Protein AF-A0A2E8ISE7-F1 (afdb_monomer)

Secondary structure (DSSP, 8-state):
------EEEHHHHHHHTGGGTTSGGG-GGGS-EETTEEE--SHHHHHHHHHHHHHHHH----HHHHHHHHHHHHHHHHTT--HHHHHHH-SS-B---TTS-EEE--HHHHHTT--SSS-SEEE-TTS-EEETT---HHHHHGGG------

Structure (mmCIF, N/CA/C/O backbone):
data_AF-A0A2E8ISE7-F1
#
_entry.id   AF-A0A2E8ISE7-F1
#
loop_
_atom_site.group_PDB
_atom_site.id
_atom_site.type_symbol
_atom_site.label_atom_id
_atom_site.label_alt_id
_atom_site.label_comp_id
_atom_site.label_asym_id
_atom_site.label_entity_id
_atom_site.label_seq_id
_atom_site.pdbx_PDB_ins_code
_atom_site.Cartn_x
_atom_site.Cartn_y
_atom_site.Cartn_z
_atom_site.occupancy
_atom_site.B_iso_or_equiv
_atom_site.auth_seq_id
_atom_site.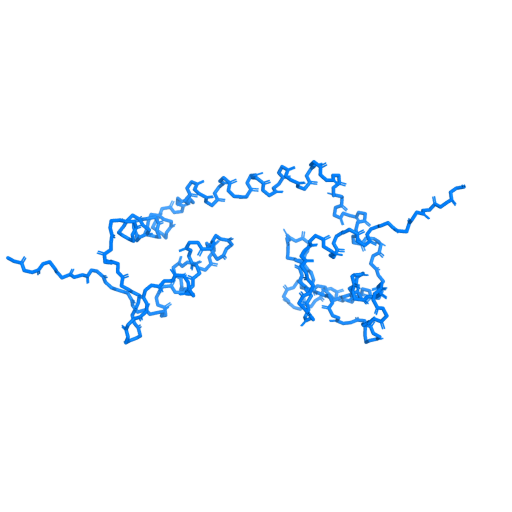auth_comp_id
_atom_site.auth_asym_id
_atom_site.auth_atom_id
_atom_site.pdbx_PDB_model_num
ATOM 1 N N . MET A 1 1 ? -19.345 0.428 36.585 1.00 44.06 1 MET A N 1
ATOM 2 C CA . MET A 1 1 ? -19.731 0.095 35.193 1.00 44.06 1 MET A CA 1
ATOM 3 C C . MET A 1 1 ? -18.501 -0.447 34.470 1.00 44.06 1 MET A C 1
ATOM 5 O O . MET A 1 1 ? -17.516 0.271 34.376 1.00 44.06 1 MET A O 1
ATOM 9 N N . ARG A 1 2 ? -18.492 -1.709 34.017 1.00 52.34 2 ARG A N 1
ATOM 10 C CA . ARG A 1 2 ? -17.401 -2.220 33.163 1.00 52.34 2 ARG A CA 1
ATOM 11 C C . ARG A 1 2 ? -17.620 -1.630 31.769 1.00 52.34 2 ARG A C 1
ATOM 13 O O . ARG A 1 2 ? -18.597 -1.993 31.119 1.00 52.34 2 ARG A O 1
ATOM 20 N N . MET A 1 3 ? -16.774 -0.695 31.337 1.00 62.03 3 MET A N 1
ATOM 21 C CA . MET A 1 3 ? -16.825 -0.175 29.967 1.00 62.03 3 MET A CA 1
ATOM 22 C C . MET A 1 3 ? -16.761 -1.345 28.982 1.00 62.03 3 MET A C 1
ATOM 24 O O . MET A 1 3 ? -15.838 -2.163 29.029 1.00 62.03 3 MET A O 1
ATOM 28 N N . LYS A 1 4 ? -17.760 -1.448 28.102 1.00 79.31 4 LYS A N 1
ATOM 29 C CA . LYS A 1 4 ? -17.757 -2.441 27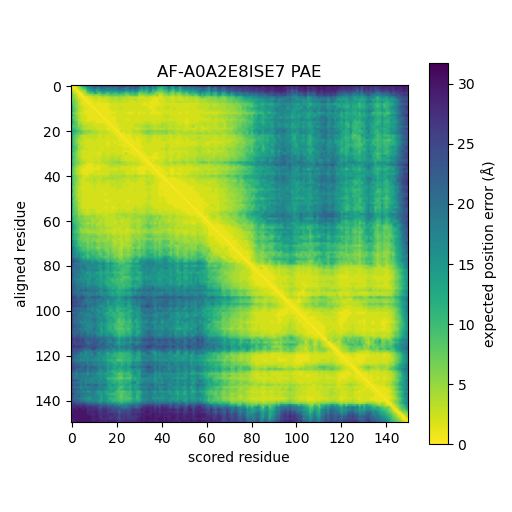.030 1.00 79.31 4 LYS A CA 1
ATOM 30 C C . LYS A 1 4 ? -16.690 -2.012 26.029 1.00 79.31 4 LYS A C 1
ATOM 32 O O . LYS A 1 4 ? -16.846 -0.996 25.365 1.00 79.31 4 LYS A O 1
ATOM 37 N N . VAL A 1 5 ? -15.598 -2.770 25.966 1.00 82.50 5 VAL A N 1
ATOM 38 C CA . VAL A 1 5 ? -14.502 -2.534 25.017 1.00 82.50 5 VAL A CA 1
ATOM 39 C C . VAL A 1 5 ? -15.076 -2.478 23.596 1.00 82.50 5 VAL A C 1
ATOM 41 O O . VAL A 1 5 ? -15.690 -3.469 23.173 1.00 82.50 5 VAL A O 1
ATOM 44 N N . PRO A 1 6 ? -14.883 -1.372 22.853 1.00 92.94 6 PRO A N 1
ATOM 45 C CA . PRO A 1 6 ? -15.287 -1.299 21.458 1.00 92.94 6 PRO A CA 1
ATOM 46 C C . PRO A 1 6 ? -14.591 -2.389 20.646 1.00 92.94 6 PRO A C 1
ATOM 48 O O . PRO A 1 6 ? -13.397 -2.661 20.814 1.00 92.94 6 PRO A O 1
ATOM 51 N N . LYS A 1 7 ? -15.352 -3.044 19.775 1.00 94.00 7 LYS A N 1
ATOM 52 C CA . LYS A 1 7 ? -14.848 -4.099 18.903 1.00 94.00 7 LYS A CA 1
ATOM 53 C C . LYS A 1 7 ? -15.565 -4.069 17.564 1.00 94.00 7 LYS A C 1
ATOM 55 O O . LYS A 1 7 ? -16.724 -3.671 17.503 1.00 94.00 7 LYS A O 1
ATOM 60 N N . MET A 1 8 ? -14.884 -4.548 16.535 1.00 94.94 8 MET A N 1
ATOM 61 C CA . MET A 1 8 ? -15.369 -4.570 15.160 1.00 94.94 8 MET A CA 1
ATOM 62 C C . MET A 1 8 ? -15.072 -5.935 14.535 1.00 94.94 8 MET A C 1
ATOM 64 O O . MET A 1 8 ? -13.979 -6.461 14.763 1.00 94.94 8 MET A O 1
ATOM 68 N N . PRO A 1 9 ? -16.010 -6.548 13.793 1.00 96.81 9 PRO A N 1
ATOM 69 C CA . PRO A 1 9 ? -15.715 -7.733 12.996 1.00 96.81 9 PRO A CA 1
ATOM 70 C C . PRO A 1 9 ? -14.525 -7.487 12.065 1.00 96.81 9 PRO A C 1
ATOM 72 O O . PRO A 1 9 ? -14.381 -6.408 11.497 1.00 96.81 9 PRO A O 1
ATOM 75 N N . VAL A 1 10 ? -13.667 -8.493 11.885 1.00 95.31 10 VAL A N 1
ATOM 76 C CA . VAL A 1 10 ? -12.491 -8.373 10.999 1.00 95.31 10 VAL A CA 1
ATOM 77 C C . VAL A 1 10 ? -12.883 -7.994 9.567 1.00 95.31 10 VAL A C 1
ATOM 79 O O . VAL A 1 10 ? -12.156 -7.251 8.914 1.00 95.31 10 VAL A O 1
ATOM 82 N N . ARG A 1 11 ? -14.038 -8.476 9.093 1.00 94.62 11 ARG A N 1
ATOM 83 C CA . ARG A 1 11 ? -14.578 -8.126 7.776 1.00 94.62 11 ARG A CA 1
ATOM 84 C C . ARG A 1 11 ? -14.824 -6.622 7.659 1.00 94.62 11 ARG A C 1
ATOM 86 O O . ARG A 1 11 ? -14.209 -5.985 6.816 1.00 94.62 11 ARG A O 1
ATOM 93 N N . ASP A 1 12 ? -15.631 -6.071 8.560 1.00 94.81 12 ASP A N 1
ATOM 94 C CA . ASP A 1 12 ? -15.959 -4.645 8.568 1.00 94.81 12 ASP A CA 1
ATOM 95 C C . ASP A 1 12 ? -14.682 -3.808 8.686 1.00 94.81 12 ASP A C 1
ATOM 97 O O . ASP A 1 12 ? -14.491 -2.850 7.947 1.00 94.81 12 ASP A O 1
ATOM 101 N N . TYR A 1 13 ? -13.737 -4.231 9.533 1.00 94.94 13 TYR A N 1
ATOM 102 C CA . TYR A 1 13 ? -12.440 -3.569 9.634 1.00 94.94 13 TYR A CA 1
ATOM 103 C C . TYR A 1 13 ? -11.718 -3.493 8.285 1.00 94.94 13 TYR A C 1
ATOM 105 O O . TYR A 1 13 ? -11.229 -2.429 7.911 1.00 94.94 13 TYR A O 1
ATOM 113 N N . PHE A 1 14 ? -11.662 -4.597 7.534 1.00 91.56 14 PHE A N 1
ATOM 114 C CA . PHE A 1 14 ? -11.013 -4.628 6.223 1.00 91.56 14 PHE A CA 1
ATOM 115 C C . PHE A 1 14 ? -11.666 -3.724 5.187 1.00 91.56 14 PHE A C 1
ATOM 117 O O . PHE A 1 14 ? -10.939 -3.194 4.335 1.00 91.56 14 PHE A O 1
ATOM 124 N N . ASP A 1 15 ? -12.988 -3.594 5.254 1.00 91.81 15 ASP A N 1
ATOM 125 C CA . ASP A 1 15 ? -13.770 -2.745 4.365 1.00 91.81 15 ASP A CA 1
ATOM 126 C C . ASP A 1 15 ? -13.486 -1.269 4.675 1.00 91.81 15 ASP A C 1
ATOM 128 O O . ASP A 1 15 ? -13.137 -0.507 3.773 1.00 91.81 15 ASP A O 1
ATOM 132 N N . LEU A 1 16 ? -13.488 -0.894 5.959 1.00 92.50 16 LEU A N 1
ATOM 133 C CA . LEU A 1 16 ? -13.238 0.481 6.400 1.00 92.50 16 LEU A CA 1
ATOM 134 C C . LEU A 1 16 ? -11.817 0.971 6.115 1.00 92.50 16 LEU A C 1
ATOM 136 O O . LEU A 1 16 ? -11.609 2.131 5.768 1.00 92.50 16 LEU A O 1
ATOM 140 N N . VAL A 1 17 ? -10.816 0.101 6.263 1.00 92.06 17 VAL A N 1
ATOM 141 C CA . VAL A 1 17 ? -9.406 0.504 6.131 1.00 92.06 17 VAL A CA 1
ATOM 142 C C . VAL A 1 17 ? -8.824 0.237 4.748 1.00 92.06 17 VAL A C 1
ATOM 144 O O . VAL A 1 17 ? -7.613 0.376 4.572 1.00 92.06 17 VAL A O 1
ATOM 147 N N . ARG A 1 18 ? -9.638 -0.159 3.755 1.00 87.06 18 ARG A N 1
ATOM 148 C CA . ARG A 1 18 ? -9.170 -0.596 2.425 1.00 87.06 18 ARG A CA 1
ATOM 149 C C . ARG A 1 18 ? -8.173 0.377 1.793 1.00 87.06 18 ARG A C 1
ATOM 151 O O . ARG A 1 18 ? -7.132 -0.048 1.296 1.00 87.06 18 ARG A O 1
ATOM 158 N N . GLU A 1 19 ? -8.456 1.669 1.882 1.00 85.31 19 GLU A N 1
ATOM 159 C CA . GLU A 1 19 ? -7.641 2.741 1.296 1.00 85.31 19 GLU A CA 1
ATOM 160 C C . GLU A 1 19 ? -6.525 3.244 2.230 1.00 85.31 19 GLU A C 1
ATOM 162 O O . GLU A 1 19 ? -5.587 3.921 1.805 1.00 85.31 19 GLU A O 1
ATOM 167 N N . LEU A 1 20 ? -6.564 2.834 3.499 1.00 87.75 20 LEU A N 1
ATOM 168 C CA . LEU A 1 20 ? -5.563 3.148 4.518 1.00 87.75 20 LEU A CA 1
ATOM 169 C C . LEU A 1 20 ? -4.489 2.058 4.664 1.00 87.75 20 LEU A C 1
ATOM 171 O O . LEU A 1 20 ? -3.528 2.237 5.411 1.00 87.75 20 LEU A O 1
ATOM 175 N N . ARG A 1 21 ? -4.576 0.955 3.905 1.00 82.50 21 ARG A N 1
ATOM 176 C CA . ARG A 1 21 ? -3.650 -0.199 3.972 1.00 82.50 21 ARG A CA 1
ATOM 177 C C . ARG A 1 21 ? -2.177 0.139 3.727 1.00 82.50 21 ARG A C 1
ATOM 179 O O . ARG A 1 21 ? -1.305 -0.674 4.015 1.00 82.50 21 ARG A O 1
ATOM 186 N N . THR A 1 22 ? -1.862 1.317 3.197 1.00 78.12 22 THR A N 1
ATOM 187 C CA . THR A 1 22 ? -0.468 1.768 3.038 1.00 78.12 22 THR A CA 1
ATOM 188 C C . THR A 1 22 ? 0.183 2.199 4.362 1.00 78.12 22 THR A C 1
ATOM 190 O O . THR A 1 22 ? 1.417 2.206 4.476 1.00 78.12 22 THR A O 1
ATOM 193 N N . ASP A 1 23 ? -0.616 2.523 5.382 1.00 85.94 23 ASP A N 1
ATOM 194 C CA . ASP A 1 23 ? -0.165 2.846 6.733 1.00 85.94 23 ASP A CA 1
ATOM 195 C C . ASP A 1 23 ? -0.234 1.585 7.640 1.00 85.94 23 ASP A C 1
ATOM 197 O O . ASP A 1 23 ? -1.317 1.048 7.879 1.00 85.94 23 ASP A O 1
ATOM 201 N N . PRO A 1 24 ? 0.916 1.093 8.156 1.00 87.56 24 PRO A N 1
ATOM 202 C CA . PRO A 1 24 ? 1.024 -0.104 8.981 1.00 87.56 24 PRO A CA 1
ATOM 203 C C . PRO A 1 24 ? 0.159 -0.075 10.228 1.00 87.56 24 PRO A C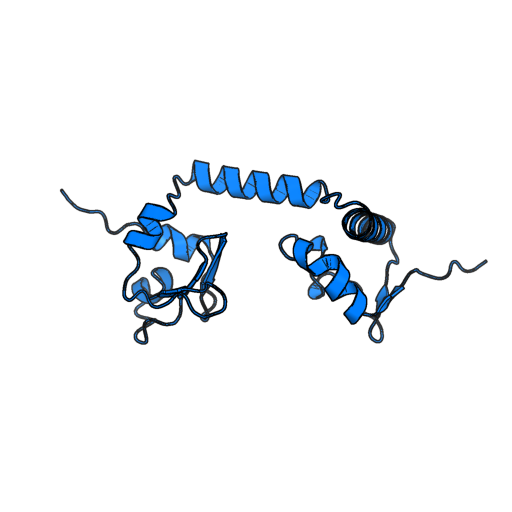 1
ATOM 205 O O . PRO A 1 24 ? -0.203 -1.134 10.735 1.00 87.56 24 PRO A O 1
ATOM 208 N N . ARG A 1 25 ? -0.207 1.112 10.719 1.00 90.25 25 ARG A N 1
ATOM 209 C CA . ARG A 1 25 ? -1.121 1.234 11.858 1.00 90.25 25 ARG A CA 1
ATOM 210 C C . ARG A 1 25 ? -2.494 0.625 11.567 1.00 90.25 25 ARG A C 1
ATOM 212 O O . ARG A 1 25 ? -3.162 0.227 12.514 1.00 90.25 25 ARG A O 1
ATOM 219 N N . PHE A 1 26 ? -2.878 0.493 10.293 1.00 91.62 26 PHE A N 1
ATOM 220 C CA . PHE A 1 26 ? -4.126 -0.141 9.854 1.00 91.62 26 PHE A CA 1
ATOM 221 C C . PHE A 1 26 ? -3.945 -1.574 9.325 1.00 91.62 26 PHE A C 1
ATOM 223 O O . PHE A 1 26 ? -4.890 -2.189 8.835 1.00 91.62 26 PHE A O 1
ATOM 230 N N . HIS A 1 27 ? -2.733 -2.138 9.386 1.00 90.94 27 HI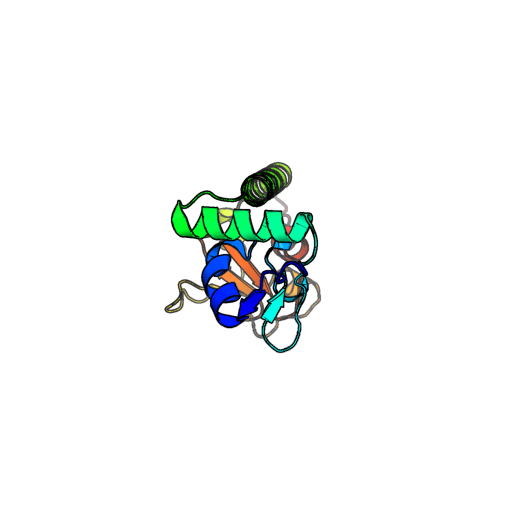S A N 1
ATOM 231 C CA . HIS A 1 27 ? -2.526 -3.540 9.012 1.00 90.94 27 HIS A CA 1
ATOM 232 C C . HIS A 1 27 ? -3.176 -4.449 10.042 1.00 90.94 27 HIS A C 1
ATOM 234 O O . HIS A 1 27 ? -2.984 -4.250 11.243 1.00 90.94 27 HIS A O 1
ATOM 240 N N . LEU A 1 28 ? -3.886 -5.480 9.575 1.00 89.94 28 LEU A N 1
ATOM 241 C CA . LEU A 1 28 ? -4.549 -6.441 10.457 1.00 89.94 28 LEU A CA 1
ATOM 242 C C . LEU A 1 28 ? -3.549 -7.142 11.394 1.00 89.94 28 LEU A C 1
ATOM 244 O O . LEU A 1 28 ? -3.843 -7.329 12.568 1.00 89.94 28 LEU A O 1
ATOM 248 N N . SER A 1 29 ? -2.345 -7.455 10.900 1.00 89.38 29 SER A N 1
ATOM 249 C CA . SER A 1 29 ? -1.255 -8.053 11.689 1.00 89.38 29 SER A CA 1
ATOM 250 C C . SER A 1 29 ? -0.800 -7.184 12.861 1.00 89.38 29 SER A C 1
ATOM 252 O O . SER A 1 29 ? -0.248 -7.695 13.827 1.00 89.38 29 SER A O 1
ATOM 254 N N . ASN A 1 30 ? -1.038 -5.874 12.775 1.00 90.81 30 ASN A N 1
ATOM 255 C CA . ASN A 1 30 ? -0.723 -4.919 13.824 1.00 90.81 30 ASN A CA 1
ATOM 256 C C . ASN A 1 30 ? -1.948 -4.602 14.684 1.00 90.81 30 ASN A C 1
ATOM 258 O O . ASN A 1 30 ? -1.863 -3.688 15.498 1.00 90.81 30 ASN A O 1
ATOM 262 N N . GLN A 1 31 ? -3.082 -5.288 14.503 1.00 91.81 31 GLN A N 1
ATOM 263 C CA . GLN A 1 31 ? -4.285 -5.121 15.315 1.00 91.81 31 GLN A CA 1
ATOM 264 C C . GLN A 1 31 ? -4.393 -6.174 16.410 1.00 91.81 31 GLN A C 1
ATOM 266 O O . GLN A 1 31 ? -3.800 -7.246 16.364 1.00 91.81 31 GLN A O 1
ATOM 271 N N . ASP A 1 32 ? -5.216 -5.851 17.397 1.00 92.50 32 ASP A N 1
ATOM 272 C CA . ASP A 1 32 ? -5.556 -6.747 18.484 1.00 92.50 32 ASP A CA 1
ATOM 273 C C . ASP A 1 32 ? -6.751 -7.636 18.104 1.00 92.50 32 ASP A C 1
ATOM 275 O O . ASP A 1 32 ? -7.911 -7.218 18.181 1.00 92.50 32 ASP A O 1
ATOM 279 N N . LEU A 1 33 ? -6.446 -8.852 17.646 1.00 93.25 33 LEU A N 1
ATOM 280 C CA . LEU A 1 33 ? -7.411 -9.820 17.127 1.00 93.25 33 LEU A CA 1
ATOM 281 C C . LEU A 1 33 ? -7.805 -10.835 18.198 1.00 93.25 33 LEU A C 1
ATOM 283 O O . LEU A 1 33 ? -6.979 -11.622 18.656 1.00 93.25 33 LEU A O 1
ATOM 287 N N . VAL A 1 34 ? -9.089 -10.879 18.557 1.00 92.75 34 VAL A N 1
ATOM 288 C CA . VAL A 1 34 ? -9.611 -11.875 19.504 1.00 92.75 34 VAL A CA 1
ATOM 289 C C . VAL A 1 34 ? -10.973 -12.383 19.045 1.00 92.75 34 VAL A C 1
ATOM 291 O O . VAL A 1 34 ? -11.962 -11.646 19.069 1.00 92.75 34 VAL A O 1
ATOM 294 N N . GLY A 1 35 ? -11.029 -13.665 18.672 1.00 90.94 35 GLY A N 1
ATOM 295 C CA . GLY A 1 35 ? -12.272 -14.360 18.319 1.00 90.94 35 GLY A CA 1
ATOM 296 C C . GLY A 1 35 ? -12.979 -13.784 17.089 1.00 90.94 35 GLY A C 1
ATOM 297 O O . GLY A 1 35 ? -14.197 -13.653 17.107 1.00 90.94 35 GLY A O 1
ATOM 298 N N . GLY A 1 36 ? -12.227 -13.373 16.061 1.00 94.12 36 GLY A N 1
ATOM 299 C CA . GLY A 1 36 ? -12.784 -12.790 14.830 1.00 94.12 36 GLY A CA 1
ATOM 300 C C . GLY A 1 36 ? -13.129 -11.298 14.915 1.00 94.12 36 GLY A C 1
ATOM 301 O O . GLY A 1 36 ? -13.728 -10.753 13.989 1.00 94.12 36 GLY A O 1
ATOM 302 N N . PHE A 1 37 ? -12.733 -10.624 15.999 1.00 96.06 37 PHE A N 1
ATOM 303 C CA . PHE A 1 37 ? -12.934 -9.188 16.186 1.00 96.06 37 PHE A CA 1
ATOM 304 C C . PHE A 1 37 ? -11.608 -8.459 16.384 1.00 96.06 37 PHE A C 1
ATOM 306 O O . PHE A 1 37 ? -10.754 -8.924 17.139 1.00 96.06 37 PHE A O 1
ATOM 313 N N . VAL A 1 38 ? -11.497 -7.275 15.786 1.00 95.81 38 VAL A N 1
ATOM 314 C CA . VAL A 1 38 ? -10.522 -6.252 16.169 1.00 95.81 38 VAL A CA 1
ATOM 315 C C . VAL A 1 38 ? -11.040 -5.556 17.424 1.00 95.81 38 VAL A C 1
ATOM 317 O O . VAL A 1 38 ? -12.173 -5.069 17.439 1.00 95.81 38 VAL A O 1
ATOM 320 N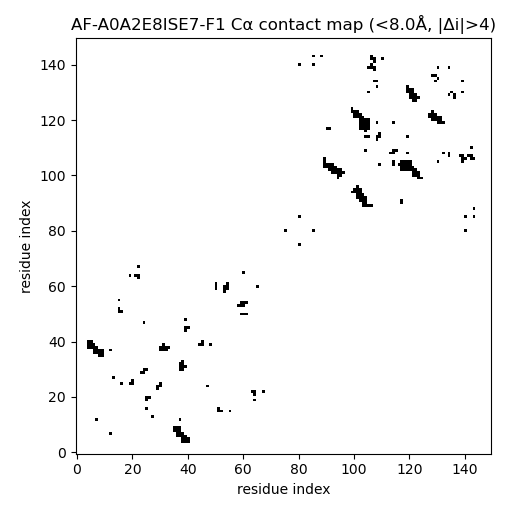 N . ARG A 1 39 ? -10.245 -5.534 18.495 1.00 95.00 39 ARG A N 1
ATOM 321 C CA . ARG A 1 39 ? -10.599 -4.878 19.761 1.00 95.00 39 ARG A CA 1
ATOM 322 C C . ARG A 1 39 ? -9.822 -3.580 19.944 1.00 95.00 39 ARG A C 1
ATOM 324 O O . ARG A 1 39 ? -8.622 -3.517 19.700 1.00 95.00 39 ARG A O 1
ATOM 331 N N . PHE A 1 40 ? -10.496 -2.560 20.464 1.00 94.00 40 PHE A N 1
ATOM 332 C CA . PHE A 1 40 ? -9.899 -1.254 20.732 1.00 94.00 40 PHE A CA 1
ATOM 333 C C . PHE A 1 40 ? -9.786 -1.041 22.245 1.00 94.00 40 PHE A C 1
ATOM 335 O O . PHE A 1 40 ? -10.665 -0.463 22.879 1.00 94.00 40 PHE A O 1
ATOM 342 N N . ARG A 1 41 ? -8.732 -1.619 22.841 1.00 89.50 41 ARG A N 1
ATOM 343 C CA . ARG A 1 41 ? -8.549 -1.706 24.305 1.00 89.50 41 ARG A CA 1
ATOM 344 C C . ARG A 1 41 ? -7.703 -0.597 24.931 1.00 89.50 41 ARG A C 1
ATOM 346 O O . ARG A 1 41 ? -7.844 -0.366 26.126 1.00 89.50 41 ARG A O 1
ATOM 353 N N . SER A 1 42 ? -6.823 0.043 24.166 1.00 89.19 42 SER A N 1
ATOM 354 C CA . SER A 1 42 ? -5.960 1.127 24.648 1.00 89.19 42 SER A CA 1
ATOM 355 C C . SER A 1 42 ? -6.404 2.474 24.089 1.00 89.19 42 SER A C 1
ATOM 357 O O . SER A 1 42 ? -7.115 2.532 23.086 1.00 89.19 42 SER A O 1
ATOM 359 N N . GLU A 1 43 ? -5.945 3.559 24.708 1.00 89.75 43 GLU A N 1
ATOM 360 C CA . GLU A 1 43 ? -6.197 4.918 24.222 1.00 89.75 43 GLU A CA 1
ATOM 361 C C . GLU A 1 43 ? -5.739 5.097 22.767 1.00 89.75 43 GLU A C 1
ATOM 363 O O . GLU A 1 43 ? -6.482 5.610 21.937 1.00 89.75 43 GLU A O 1
ATOM 368 N N . GLU A 1 44 ? -4.559 4.579 22.423 1.00 89.12 44 GLU A N 1
ATOM 369 C CA . GLU A 1 44 ? -4.037 4.588 21.052 1.00 89.12 44 GLU A CA 1
ATOM 370 C C . GLU A 1 44 ? -4.972 3.876 20.069 1.00 89.12 44 GLU A C 1
ATOM 372 O O . GLU A 1 44 ? -5.187 4.346 18.954 1.00 89.12 44 GLU A O 1
ATOM 377 N N . ARG A 1 45 ? -5.568 2.750 20.482 1.00 91.06 45 ARG A N 1
ATOM 378 C CA . ARG A 1 45 ? -6.510 1.998 19.646 1.00 91.06 45 ARG A CA 1
ATOM 379 C C . ARG A 1 45 ? -7.854 2.701 19.533 1.00 91.06 45 ARG A C 1
ATOM 381 O O . ARG A 1 45 ? -8.468 2.636 18.477 1.00 91.06 45 ARG A O 1
ATOM 388 N N . LEU A 1 46 ? -8.303 3.386 20.578 1.00 92.56 46 LEU A N 1
ATOM 389 C CA . LEU A 1 46 ? -9.506 4.212 20.507 1.00 92.56 46 LEU A CA 1
ATOM 390 C C . LEU A 1 46 ? -9.301 5.397 19.557 1.00 92.56 46 LEU A C 1
ATOM 392 O O . LEU A 1 46 ? -10.159 5.640 18.718 1.00 92.56 46 LEU A O 1
ATOM 396 N N . ARG A 1 47 ? -8.136 6.056 19.602 1.00 91.56 47 ARG A N 1
ATOM 397 C CA . ARG A 1 47 ? -7.768 7.090 18.620 1.00 91.56 47 ARG A CA 1
ATOM 398 C C . ARG A 1 47 ? -7.716 6.526 17.199 1.00 91.56 47 ARG A C 1
ATOM 400 O O . ARG A 1 47 ? -8.240 7.150 16.286 1.00 91.56 47 ARG A O 1
ATOM 407 N N . LEU A 1 48 ? -7.146 5.330 17.019 1.00 91.81 48 LEU A N 1
ATOM 408 C CA . LEU A 1 48 ? -7.143 4.637 15.727 1.00 91.81 48 LEU A CA 1
ATOM 409 C C . LEU A 1 48 ? -8.569 4.367 15.227 1.00 91.81 48 LEU A C 1
ATOM 411 O O . LEU A 1 48 ? -8.843 4.574 14.052 1.00 91.81 48 LEU A O 1
ATOM 415 N N . LEU A 1 49 ? -9.481 3.929 16.101 1.00 94.12 49 LEU A N 1
ATOM 416 C CA . LEU A 1 49 ? -10.888 3.739 15.748 1.00 94.12 49 LEU A CA 1
ATOM 417 C C . LEU A 1 49 ? -11.526 5.055 15.287 1.00 94.12 49 LEU A C 1
ATOM 419 O O . LEU A 1 49 ? -12.189 5.056 14.255 1.00 94.12 49 LEU A O 1
ATOM 423 N N . THR A 1 50 ? -11.294 6.162 15.996 1.00 92.69 50 THR A N 1
ATOM 424 C CA . THR A 1 50 ? -11.771 7.489 15.579 1.00 92.69 50 THR A CA 1
ATOM 425 C C . THR A 1 50 ? -11.227 7.872 14.203 1.00 92.69 50 THR A C 1
ATOM 427 O O . THR A 1 50 ? -12.010 8.220 13.331 1.00 92.69 50 THR A O 1
ATOM 430 N N . GLU A 1 51 ? -9.922 7.701 13.958 1.00 93.00 51 GLU A N 1
ATOM 431 C CA . GLU A 1 51 ? -9.311 7.960 12.644 1.00 93.00 51 GLU A CA 1
ATOM 432 C C . GLU A 1 51 ? -9.953 7.124 11.519 1.00 93.00 51 GLU A C 1
ATOM 434 O O . GLU A 1 51 ? -10.163 7.631 10.419 1.00 93.00 51 GLU A O 1
ATOM 439 N N . ILE A 1 52 ? -10.275 5.849 11.778 1.00 93.31 52 ILE A N 1
ATOM 440 C CA . ILE A 1 52 ? -10.946 4.970 10.803 1.00 93.31 52 ILE A CA 1
ATOM 441 C C . ILE A 1 52 ? -12.358 5.481 10.498 1.00 93.31 52 ILE A C 1
ATOM 443 O O . ILE A 1 52 ? -12.761 5.517 9.336 1.00 93.31 52 ILE A O 1
ATOM 447 N N . LEU A 1 53 ? -13.109 5.866 11.532 1.00 93.25 53 LEU A N 1
ATOM 448 C CA . LEU A 1 53 ? -14.478 6.355 11.381 1.00 93.25 53 LEU A CA 1
ATOM 449 C C . LEU A 1 53 ? -14.518 7.719 10.686 1.00 93.25 53 LEU A C 1
ATOM 451 O O . LEU A 1 53 ? -15.343 7.908 9.798 1.00 93.25 53 LEU A O 1
ATOM 455 N N . ASP A 1 54 ? -13.618 8.638 11.030 1.00 92.50 54 ASP A N 1
ATOM 456 C CA . ASP A 1 54 ? -13.528 9.951 10.386 1.00 92.50 54 ASP A CA 1
ATOM 457 C C . ASP A 1 54 ? -13.140 9.826 8.910 1.00 92.50 54 ASP A C 1
ATOM 459 O O . ASP A 1 54 ? -13.703 10.508 8.048 1.00 92.50 54 ASP A O 1
ATOM 463 N N . PHE A 1 55 ? -12.222 8.907 8.596 1.00 92.12 55 PHE A N 1
ATOM 464 C CA . PHE A 1 55 ? -11.882 8.591 7.215 1.00 92.12 55 PHE A CA 1
ATOM 465 C C . PHE A 1 55 ? -13.089 8.043 6.451 1.00 92.12 55 PHE A C 1
ATOM 467 O O . PHE A 1 55 ? -13.394 8.537 5.369 1.00 92.12 55 PHE A O 1
ATOM 474 N N . HIS A 1 56 ? -13.801 7.062 7.012 1.00 90.19 56 HIS A N 1
ATOM 475 C CA . HIS A 1 56 ? -14.954 6.472 6.337 1.00 90.19 56 HIS A CA 1
ATOM 476 C C . HIS A 1 56 ? -16.097 7.476 6.145 1.00 90.19 56 HIS A C 1
ATOM 478 O O . HIS A 1 56 ? -16.662 7.554 5.054 1.00 90.19 56 HIS A O 1
ATOM 484 N N . ASN A 1 57 ? -16.445 8.224 7.191 1.00 90.19 57 ASN A N 1
ATOM 485 C CA . ASN A 1 57 ? -17.635 9.070 7.197 1.00 90.19 57 ASN A CA 1
ATOM 486 C C . ASN A 1 57 ? -17.418 10.398 6.466 1.00 90.19 57 ASN A C 1
ATOM 488 O O . ASN A 1 57 ? -18.349 10.912 5.851 1.00 90.19 57 ASN A O 1
ATOM 492 N N . TYR A 1 58 ? -16.207 10.961 6.535 1.00 91.88 58 TYR A N 1
ATOM 493 C CA . TYR A 1 58 ? -15.925 12.320 6.060 1.00 91.88 58 TYR A CA 1
ATOM 494 C C . TYR A 1 58 ? -14.784 12.395 5.038 1.00 91.88 58 TYR A C 1
ATOM 496 O O . TYR A 1 58 ? -14.437 13.486 4.590 1.00 91.88 58 TYR A O 1
ATOM 504 N N . GLY A 1 59 ? -14.154 11.269 4.686 1.00 86.44 59 GLY A N 1
ATOM 505 C CA . GLY A 1 59 ? -12.988 11.250 3.797 1.00 86.44 59 GLY A CA 1
ATOM 506 C C . GLY A 1 59 ? -11.725 11.859 4.419 1.00 86.44 59 GLY A C 1
ATOM 507 O O . GLY A 1 59 ? -10.757 12.148 3.710 1.00 86.44 59 GLY A O 1
ATOM 508 N N . MET A 1 60 ? -11.702 12.078 5.739 1.00 88.50 60 MET A N 1
ATOM 509 C CA . MET A 1 60 ? -10.572 12.706 6.423 1.00 88.50 60 MET A CA 1
ATOM 510 C C . MET A 1 60 ? -9.397 11.733 6.516 1.00 88.50 60 MET A C 1
ATOM 512 O O . MET A 1 60 ? -9.353 10.850 7.370 1.00 88.50 60 MET A O 1
ATOM 516 N N . THR A 1 61 ? -8.419 11.888 5.621 1.00 87.38 61 THR A N 1
ATOM 517 C CA . THR A 1 61 ? -7.223 11.038 5.634 1.00 87.38 61 THR A CA 1
ATOM 518 C C . THR A 1 61 ? -6.427 11.275 6.925 1.00 87.38 61 THR A C 1
ATOM 520 O O . THR A 1 61 ? -6.052 12.418 7.198 1.00 87.38 61 THR A O 1
ATOM 523 N N . PRO A 1 62 ? -6.090 10.222 7.693 1.00 87.38 62 PRO A N 1
ATOM 524 C CA . PRO A 1 62 ? -5.338 10.362 8.934 1.00 87.38 62 PRO A CA 1
ATOM 525 C C . PRO A 1 62 ? -4.009 11.119 8.731 1.00 87.38 62 PRO A C 1
ATOM 527 O O . PRO A 1 62 ? -3.265 10.808 7.789 1.00 87.38 62 PRO A O 1
ATOM 530 N N . PRO A 1 63 ? -3.643 12.078 9.608 1.00 83.81 63 PRO A N 1
ATOM 531 C CA . PRO A 1 63 ? -2.440 12.905 9.440 1.00 83.81 63 PRO A CA 1
ATOM 532 C C . PRO A 1 63 ? -1.136 12.108 9.309 1.00 83.81 63 PRO A C 1
ATOM 534 O O . PRO A 1 63 ? -0.225 12.476 8.573 1.00 83.81 63 PRO A O 1
ATOM 537 N N . SER A 1 64 ? -1.045 10.989 10.012 1.00 81.44 64 SER A N 1
ATOM 538 C CA . SER A 1 64 ? -0.002 9.960 9.897 1.00 81.44 64 SER A CA 1
ATOM 539 C C . SER A 1 64 ? 0.162 9.405 8.478 1.00 81.44 64 SER A C 1
ATOM 541 O O . SER A 1 64 ? 1.283 9.299 7.980 1.00 81.44 64 SER A O 1
ATOM 543 N N . THR A 1 65 ? -0.946 9.085 7.809 1.00 83.12 65 THR A N 1
ATOM 544 C CA . THR A 1 65 ? -0.972 8.575 6.438 1.00 83.12 65 THR A CA 1
ATOM 545 C C . THR A 1 65 ? -0.535 9.667 5.464 1.00 83.12 65 THR A C 1
ATOM 547 O O . THR A 1 65 ? 0.289 9.400 4.587 1.00 83.12 65 THR A O 1
ATOM 550 N N . ILE A 1 66 ? -0.983 10.914 5.668 1.00 82.12 66 ILE A N 1
ATOM 551 C CA . ILE A 1 66 ? -0.532 12.083 4.891 1.00 82.12 66 ILE A CA 1
ATOM 552 C C . ILE A 1 66 ? 0.983 12.275 5.043 1.00 82.12 66 ILE A C 1
ATOM 554 O O . ILE A 1 66 ? 1.707 12.306 4.047 1.00 82.12 66 ILE A O 1
ATOM 558 N N . LYS A 1 67 ? 1.486 12.326 6.284 1.00 81.44 67 LYS A N 1
ATOM 559 C CA . LYS A 1 67 ? 2.920 12.465 6.585 1.00 81.44 67 LYS A CA 1
ATOM 560 C C . LYS A 1 67 ? 3.739 11.337 5.967 1.00 81.44 67 LYS A C 1
ATOM 562 O O . LYS A 1 67 ? 4.798 11.588 5.399 1.00 81.44 67 LYS A O 1
ATOM 567 N N . LYS A 1 68 ? 3.257 10.095 6.030 1.00 79.94 68 LYS A N 1
ATOM 568 C CA . LYS A 1 68 ? 3.949 8.948 5.438 1.00 79.94 68 LYS A CA 1
ATOM 569 C C . LYS A 1 68 ? 4.026 9.051 3.914 1.00 79.94 68 LYS A C 1
ATOM 571 O O . LYS A 1 68 ? 5.102 8.830 3.358 1.00 79.94 68 LYS A O 1
ATOM 576 N N . LYS A 1 69 ? 2.925 9.413 3.245 1.00 78.06 69 LYS A N 1
ATOM 577 C CA . LYS A 1 69 ? 2.909 9.659 1.793 1.00 78.06 69 LYS A CA 1
ATOM 578 C C . LYS A 1 69 ? 3.881 10.782 1.417 1.00 78.06 69 LYS A C 1
ATOM 580 O O . LYS A 1 69 ? 4.676 10.608 0.495 1.00 78.06 69 LYS A O 1
ATOM 585 N N . ALA A 1 70 ? 3.887 11.881 2.173 1.00 76.88 70 ALA A N 1
ATOM 586 C CA . ALA A 1 70 ? 4.808 12.997 1.966 1.00 76.88 70 ALA A CA 1
ATOM 587 C C . ALA A 1 70 ? 6.279 12.586 2.149 1.00 76.88 70 ALA A C 1
ATOM 589 O O . ALA A 1 70 ? 7.101 12.864 1.281 1.00 76.88 70 ALA A O 1
ATOM 590 N N . ASN A 1 71 ? 6.607 11.856 3.219 1.00 80.75 71 ASN A N 1
ATOM 591 C CA . ASN A 1 71 ? 7.963 11.364 3.476 1.00 80.75 71 ASN A CA 1
ATOM 592 C C . ASN A 1 71 ? 8.439 10.390 2.397 1.00 80.75 71 ASN A C 1
ATOM 594 O O . ASN A 1 71 ? 9.594 10.451 1.987 1.00 80.75 71 ASN A O 1
ATOM 598 N N . MET A 1 72 ? 7.559 9.505 1.921 1.00 76.00 72 MET A N 1
ATOM 599 C CA . MET A 1 72 ? 7.883 8.602 0.819 1.00 76.00 72 MET A CA 1
ATOM 600 C C . MET A 1 72 ? 8.149 9.384 -0.468 1.00 76.00 72 MET A C 1
ATOM 602 O O . MET A 1 72 ? 9.165 9.154 -1.112 1.00 76.00 72 MET A O 1
ATOM 606 N N . SER A 1 73 ? 7.284 10.344 -0.809 1.00 75.06 73 SER A N 1
ATOM 607 C CA . SER A 1 73 ? 7.464 11.212 -1.980 1.00 75.06 73 SER A CA 1
ATOM 608 C C . SER A 1 73 ? 8.769 12.008 -1.902 1.00 75.06 73 SER A C 1
ATOM 610 O O . SER A 1 73 ? 9.543 12.011 -2.856 1.00 75.06 73 SER A O 1
ATOM 612 N N . LYS A 1 74 ? 9.071 12.598 -0.737 1.00 78.44 74 LYS A N 1
ATOM 613 C CA . LYS A 1 74 ? 10.341 13.284 -0.488 1.00 78.44 74 LYS A CA 1
ATOM 614 C C . LYS A 1 74 ? 11.526 12.338 -0.680 1.00 78.44 74 LYS A C 1
ATOM 616 O O . LYS A 1 74 ? 12.414 12.648 -1.456 1.00 78.44 74 LYS A O 1
ATOM 621 N N . LYS A 1 75 ? 11.497 11.152 -0.065 1.00 77.56 75 LYS A N 1
ATOM 622 C CA . LYS A 1 75 ? 12.566 10.155 -0.204 1.00 77.56 75 LYS A CA 1
ATOM 623 C C . LYS A 1 75 ? 12.768 9.718 -1.658 1.00 77.56 75 LYS A C 1
ATOM 625 O O . LYS A 1 75 ? 13.904 9.533 -2.068 1.00 77.56 75 LYS A O 1
ATOM 630 N N . MET A 1 76 ? 11.700 9.573 -2.446 1.00 74.56 76 MET A N 1
ATOM 631 C CA . MET A 1 76 ? 11.822 9.265 -3.878 1.00 74.56 76 MET A CA 1
ATOM 632 C C . MET A 1 76 ? 12.480 10.402 -4.660 1.00 74.56 76 MET A C 1
ATOM 634 O O . MET A 1 76 ? 13.335 10.131 -5.499 1.00 74.56 76 MET A O 1
ATOM 638 N N . LYS A 1 77 ? 12.121 11.659 -4.364 1.00 74.38 77 LYS A N 1
ATOM 639 C CA . LYS A 1 77 ? 12.767 12.836 -4.963 1.00 74.38 77 LYS A CA 1
ATOM 640 C C . LYS A 1 77 ? 14.242 12.933 -4.577 1.00 74.38 77 LYS A C 1
ATOM 642 O O . LYS A 1 77 ? 15.070 13.125 -5.456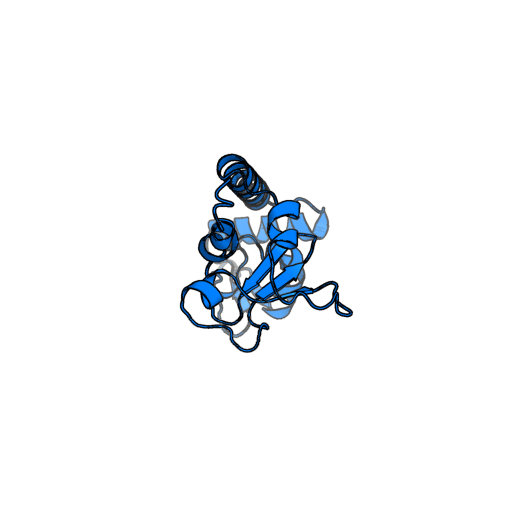 1.00 74.38 77 LYS A O 1
ATOM 647 N N . ASP A 1 78 ? 14.563 12.738 -3.300 1.00 78.00 78 ASP A N 1
ATOM 648 C CA . ASP A 1 78 ? 15.938 12.780 -2.788 1.00 78.00 78 ASP A CA 1
ATOM 649 C C . ASP A 1 78 ? 16.809 11.671 -3.413 1.00 78.00 78 ASP A C 1
ATOM 651 O O . ASP A 1 78 ? 17.999 11.865 -3.634 1.00 78.00 78 ASP A O 1
ATOM 655 N N . LEU A 1 79 ? 16.213 10.519 -3.745 1.00 73.81 79 LEU A N 1
ATOM 656 C CA . LEU A 1 79 ? 16.874 9.423 -4.464 1.00 73.81 79 LEU A CA 1
ATOM 657 C C . LEU A 1 79 ? 16.963 9.645 -5.985 1.00 73.81 79 LEU A C 1
ATOM 659 O O . LEU A 1 79 ? 17.479 8.776 -6.685 1.00 73.81 79 LEU A O 1
ATOM 663 N N . GLY A 1 80 ? 16.423 10.748 -6.515 1.00 74.25 80 GLY A N 1
ATOM 664 C CA . GLY A 1 80 ? 16.366 11.001 -7.957 1.00 74.25 80 GLY A CA 1
ATOM 665 C C . GLY A 1 80 ? 15.546 9.962 -8.728 1.00 74.25 80 GLY A C 1
ATOM 666 O O . GLY A 1 80 ? 15.777 9.757 -9.918 1.00 74.25 80 GLY A O 1
ATOM 667 N N . PHE A 1 81 ? 14.610 9.269 -8.067 1.00 80.56 81 PHE A N 1
ATOM 668 C CA . PHE A 1 81 ? 13.852 8.194 -8.699 1.00 80.56 81 PHE A CA 1
ATOM 669 C C . PHE A 1 81 ? 12.894 8.754 -9.756 1.00 80.56 81 PHE A C 1
ATOM 671 O O . PHE A 1 81 ? 11.844 9.317 -9.435 1.00 80.56 81 PHE A O 1
ATOM 678 N N . ASN A 1 82 ? 13.242 8.554 -11.027 1.00 82.31 82 ASN A N 1
ATOM 679 C CA . ASN A 1 82 ? 12.376 8.840 -12.162 1.00 82.31 82 ASN A CA 1
ATOM 680 C C . ASN A 1 82 ? 11.628 7.561 -12.574 1.00 82.31 82 ASN A C 1
ATOM 682 O O . ASN A 1 82 ? 12.222 6.618 -13.100 1.00 82.31 82 ASN A O 1
ATOM 686 N N . ARG A 1 83 ? 10.309 7.537 -12.346 1.00 81.50 83 ARG A N 1
ATOM 687 C CA . ARG A 1 83 ? 9.458 6.386 -12.678 1.00 81.50 83 ARG A CA 1
ATOM 688 C C . ARG A 1 83 ? 9.426 6.096 -14.176 1.00 81.50 83 ARG A C 1
ATOM 690 O O . ARG A 1 83 ? 9.467 4.928 -14.539 1.00 81.50 83 ARG A O 1
ATOM 697 N N . GLU A 1 84 ? 9.344 7.113 -15.025 1.00 83.44 84 GLU A N 1
ATOM 698 C CA . GLU A 1 84 ? 9.269 6.933 -16.482 1.00 83.44 84 GLU A CA 1
ATOM 699 C C . GLU A 1 84 ? 10.556 6.298 -17.011 1.00 83.44 84 GLU A C 1
ATOM 701 O O . GLU A 1 84 ? 10.517 5.326 -17.768 1.00 83.44 84 GLU A O 1
ATOM 706 N N . ALA A 1 85 ? 11.702 6.785 -16.529 1.00 83.06 85 ALA A N 1
ATOM 707 C CA . ALA A 1 85 ? 13.005 6.220 -16.858 1.00 83.06 85 ALA A CA 1
ATOM 708 C C . ALA A 1 85 ? 13.151 4.784 -16.324 1.00 83.06 85 ALA A C 1
ATOM 710 O O . ALA A 1 85 ? 13.628 3.900 -17.036 1.00 83.06 85 ALA A O 1
ATOM 711 N N . TRP A 1 86 ? 12.683 4.520 -15.098 1.00 87.38 86 TRP A N 1
ATOM 712 C CA . TRP A 1 86 ? 12.678 3.174 -14.525 1.00 87.38 86 TRP A CA 1
ATOM 713 C C . TRP A 1 86 ? 11.815 2.207 -15.341 1.00 87.38 86 TRP A C 1
ATOM 715 O O . TRP A 1 86 ? 12.318 1.155 -15.722 1.00 87.38 86 TRP A O 1
ATOM 725 N N . VAL A 1 87 ? 10.572 2.571 -15.681 1.00 87.81 87 VAL A N 1
ATOM 726 C CA . VAL A 1 87 ? 9.686 1.746 -16.525 1.00 87.81 87 VAL A CA 1
ATOM 727 C C . VAL A 1 87 ? 10.336 1.463 -17.879 1.00 87.81 87 VAL A C 1
ATOM 729 O O . VAL A 1 87 ? 10.340 0.317 -18.320 1.00 87.81 87 VAL A O 1
ATOM 732 N N . SER A 1 88 ? 10.951 2.475 -18.496 1.00 86.44 88 SER A N 1
ATOM 733 C CA . SER A 1 88 ? 11.640 2.338 -19.788 1.00 86.44 88 SER A CA 1
ATOM 734 C C . SER A 1 88 ? 12.857 1.408 -19.729 1.00 86.44 88 SER A C 1
ATOM 736 O O . SER A 1 88 ? 13.212 0.796 -20.732 1.00 86.44 88 SER A O 1
ATOM 738 N N . SER A 1 89 ? 13.492 1.272 -18.561 1.00 85.69 89 SER A N 1
ATOM 739 C CA . SER A 1 89 ? 14.615 0.348 -18.350 1.00 85.69 89 SER A CA 1
ATOM 740 C C . SER A 1 89 ? 14.199 -1.105 -18.093 1.00 85.69 89 SER A C 1
ATOM 742 O O . SER A 1 89 ? 15.059 -1.990 -18.085 1.00 85.69 89 SER A O 1
ATOM 744 N N . LEU A 1 90 ? 12.910 -1.374 -17.845 1.00 88.31 90 LEU A N 1
ATOM 745 C CA . LEU A 1 90 ? 12.445 -2.720 -17.523 1.00 88.31 90 LEU A CA 1
ATOM 746 C C . LEU A 1 90 ? 12.496 -3.628 -18.752 1.00 88.31 90 LEU A C 1
ATOM 748 O O . LEU A 1 90 ? 12.051 -3.287 -19.844 1.00 88.31 90 LEU A O 1
ATOM 752 N N . GLU A 1 91 ? 12.995 -4.842 -18.546 1.00 87.50 91 GLU A N 1
ATOM 753 C CA . GLU A 1 91 ? 13.047 -5.864 -19.585 1.00 87.50 91 GLU A CA 1
ATOM 754 C C . GLU A 1 91 ? 11.787 -6.741 -19.541 1.00 87.50 91 GLU A C 1
ATOM 756 O O . GLU A 1 91 ? 11.262 -7.057 -18.468 1.00 87.50 91 GLU A O 1
ATOM 761 N N . ALA A 1 92 ? 11.345 -7.198 -20.718 1.00 88.00 92 ALA A N 1
ATOM 762 C CA . ALA A 1 92 ? 10.239 -8.147 -20.884 1.00 88.00 92 ALA A CA 1
ATOM 763 C C . ALA A 1 92 ? 8.912 -7.709 -20.247 1.00 88.00 92 ALA A C 1
ATOM 765 O O . ALA A 1 92 ? 8.209 -8.501 -19.614 1.00 88.00 92 ALA A O 1
ATOM 766 N N . VAL A 1 93 ? 8.584 -6.433 -20.446 1.00 90.88 93 VAL A N 1
ATOM 767 C CA . VAL A 1 93 ? 7.323 -5.837 -20.012 1.00 90.88 93 VAL A CA 1
ATOM 768 C C . VAL A 1 93 ? 6.145 -6.467 -20.765 1.00 90.88 93 VAL A C 1
ATOM 770 O O . VAL A 1 93 ? 6.181 -6.622 -21.985 1.00 90.88 93 VAL A O 1
ATOM 773 N N . ARG A 1 94 ? 5.096 -6.827 -20.026 1.00 91.75 94 ARG A N 1
ATOM 774 C CA . ARG A 1 94 ? 3.824 -7.385 -20.499 1.00 91.75 94 ARG A CA 1
ATOM 775 C C . ARG A 1 94 ? 2.664 -6.688 -19.792 1.00 91.75 94 ARG A C 1
ATOM 777 O O . ARG A 1 94 ? 2.811 -6.250 -18.653 1.00 91.75 94 ARG A O 1
ATOM 784 N N . GLY A 1 95 ? 1.507 -6.640 -20.443 1.00 89.50 95 GLY A N 1
ATOM 785 C CA . GLY A 1 95 ? 0.312 -5.970 -19.930 1.00 89.50 95 GLY A CA 1
ATOM 786 C C . GLY A 1 95 ? 0.061 -4.602 -20.584 1.00 89.50 95 GLY A C 1
ATOM 787 O O . GLY A 1 95 ? 0.687 -4.293 -21.601 1.00 89.50 95 GLY A O 1
ATOM 788 N N . PRO A 1 96 ? -0.852 -3.790 -20.027 1.00 90.38 96 PRO A N 1
ATOM 789 C CA . PRO A 1 96 ? -1.545 -4.030 -18.761 1.00 90.38 96 PRO A CA 1
ATOM 790 C C . PRO A 1 96 ? -2.535 -5.201 -18.835 1.00 90.38 96 PRO A C 1
ATOM 792 O O . PRO A 1 96 ? -3.038 -5.537 -19.906 1.00 90.38 96 PRO A O 1
ATOM 795 N N . ASP A 1 97 ? -2.803 -5.833 -17.694 1.00 89.62 97 ASP A N 1
ATOM 796 C CA . ASP A 1 97 ? -3.937 -6.744 -17.523 1.00 89.62 97 ASP A CA 1
ATOM 797 C C . ASP A 1 97 ? -5.250 -5.974 -17.263 1.00 89.62 97 ASP A C 1
ATOM 799 O O . ASP A 1 97 ? -5.281 -4.741 -17.233 1.00 89.62 97 ASP A O 1
ATOM 803 N N . SER A 1 98 ? -6.357 -6.694 -17.045 1.00 86.12 98 SER A N 1
ATOM 804 C CA . SER A 1 98 ? -7.676 -6.096 -16.774 1.00 86.12 98 SER A CA 1
ATOM 805 C C . SER A 1 98 ? -7.739 -5.251 -15.494 1.00 86.12 98 SER A C 1
ATOM 807 O O . SER A 1 98 ? -8.729 -4.560 -15.271 1.00 86.12 98 SER A O 1
ATOM 809 N N . ASN A 1 99 ? -6.712 -5.316 -14.645 1.00 85.94 99 ASN A N 1
ATOM 810 C CA . ASN A 1 99 ? -6.590 -4.586 -13.388 1.00 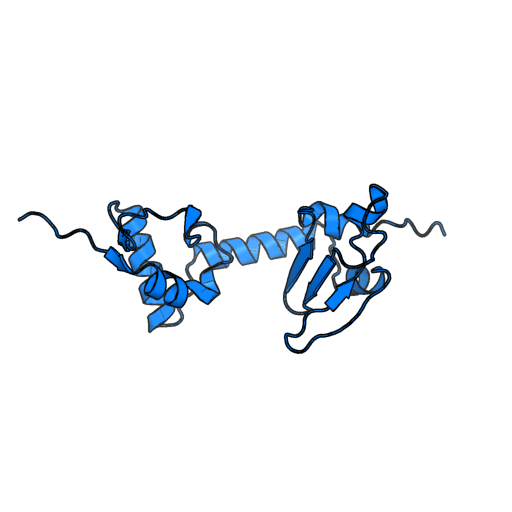85.94 99 ASN A CA 1
ATOM 811 C C . ASN A 1 99 ? -5.491 -3.505 -13.453 1.00 85.94 99 ASN A C 1
ATOM 813 O O . ASN A 1 99 ? -5.056 -3.015 -12.411 1.00 85.94 99 ASN A O 1
ATOM 817 N N . ASN A 1 100 ? -5.041 -3.124 -14.657 1.00 89.56 100 ASN A N 1
ATOM 818 C CA . ASN A 1 100 ? -3.973 -2.146 -14.906 1.00 89.56 100 ASN A CA 1
ATOM 819 C C . ASN A 1 100 ? -2.589 -2.547 -14.368 1.00 89.56 100 ASN A C 1
ATOM 821 O O . ASN A 1 100 ? -1.721 -1.686 -14.180 1.00 89.56 100 ASN A O 1
ATOM 825 N N . PHE A 1 101 ? -2.356 -3.838 -14.130 1.00 90.88 101 PHE A N 1
ATOM 826 C CA . PHE A 1 101 ? -1.043 -4.330 -13.742 1.00 90.88 101 PHE A CA 1
ATOM 827 C C . PHE A 1 101 ? -0.208 -4.702 -14.959 1.00 90.88 101 PHE A C 1
ATOM 829 O O . PHE A 1 101 ? -0.640 -5.413 -15.864 1.00 90.88 101 PHE A O 1
ATOM 836 N N . TYR A 1 102 ? 1.037 -4.252 -14.934 1.00 93.62 102 TYR A N 1
ATOM 837 C CA . TYR A 1 102 ? 2.087 -4.663 -15.844 1.00 93.62 102 TYR A CA 1
ATOM 838 C C . TYR A 1 102 ? 2.953 -5.709 -15.157 1.00 93.62 102 TYR A C 1
ATOM 840 O O . TYR A 1 102 ? 3.238 -5.605 -13.963 1.00 93.62 102 TYR A O 1
ATOM 848 N N . GLN A 1 103 ? 3.408 -6.690 -15.924 1.00 93.38 103 GLN A N 1
ATOM 849 C CA . GLN A 1 103 ? 4.422 -7.651 -15.510 1.00 93.38 103 GLN A CA 1
ATOM 850 C C . GLN A 1 103 ? 5.737 -7.330 -16.202 1.00 93.38 103 GLN A C 1
ATOM 852 O O . GLN A 1 103 ? 5.744 -6.864 -17.336 1.00 93.38 103 GLN A O 1
ATOM 857 N N . ALA A 1 104 ? 6.856 -7.581 -15.541 1.00 92.25 104 ALA A N 1
ATOM 858 C CA . ALA A 1 104 ? 8.177 -7.422 -16.128 1.00 92.25 104 ALA A CA 1
ATOM 859 C C . ALA A 1 104 ? 9.185 -8.342 -15.439 1.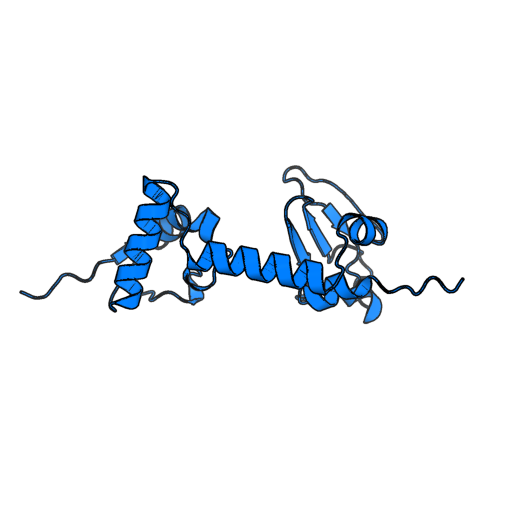00 92.25 104 ALA A C 1
ATOM 861 O O . ALA A 1 104 ? 8.897 -8.985 -14.424 1.00 92.25 104 ALA A O 1
ATOM 862 N N . ARG A 1 105 ? 10.411 -8.356 -15.961 1.00 90.88 105 ARG A N 1
ATOM 863 C CA . ARG A 1 105 ? 11.544 -8.917 -15.235 1.00 90.88 105 ARG A CA 1
ATOM 864 C C . ARG A 1 105 ? 11.935 -7.983 -14.088 1.00 90.88 105 ARG A C 1
ATOM 866 O O . ARG A 1 105 ? 12.195 -6.802 -14.296 1.00 90.88 105 ARG A O 1
ATOM 873 N N . CYS A 1 106 ? 12.021 -8.513 -12.875 1.00 91.81 106 CYS A N 1
ATOM 874 C CA . CYS A 1 106 ? 12.506 -7.825 -11.690 1.00 91.81 106 CYS A CA 1
ATOM 875 C C . CYS A 1 106 ? 14.014 -7.546 -11.800 1.00 91.81 106 CYS A C 1
ATOM 877 O O . CYS A 1 106 ? 14.810 -8.492 -11.747 1.00 91.81 106 CYS A O 1
ATOM 879 N N . PRO A 1 107 ? 14.450 -6.270 -11.839 1.00 89.56 107 PRO A N 1
ATOM 880 C CA . PRO A 1 107 ? 15.870 -5.922 -11.933 1.00 89.56 107 PRO A CA 1
ATOM 881 C C . PRO A 1 107 ? 16.703 -6.462 -10.764 1.00 89.56 107 PRO A C 1
ATOM 883 O O . PRO A 1 107 ? 17.858 -6.850 -10.929 1.00 89.56 107 PRO A O 1
ATOM 886 N N . SER A 1 108 ? 16.123 -6.515 -9.560 1.00 90.75 108 SER A N 1
ATOM 887 C CA . SER A 1 108 ? 16.804 -7.053 -8.376 1.00 90.75 108 SER A CA 1
ATOM 888 C C . SER A 1 108 ? 17.017 -8.564 -8.470 1.00 90.75 108 SER A C 1
ATOM 890 O O . SER A 1 108 ? 18.105 -9.048 -8.164 1.00 90.75 108 SER A O 1
ATOM 892 N N . CYS A 1 109 ? 16.005 -9.315 -8.918 1.00 90.25 109 CYS A N 1
ATOM 893 C CA . CYS A 1 109 ? 16.143 -10.755 -9.123 1.00 90.25 109 CYS A CA 1
ATOM 894 C C . CYS A 1 109 ? 17.114 -11.060 -10.264 1.00 90.25 109 CYS A C 1
ATOM 896 O O . CYS A 1 109 ? 17.982 -11.909 -10.088 1.00 90.25 109 CYS A O 1
ATOM 898 N N . ALA A 1 110 ? 17.006 -10.338 -11.383 1.00 88.94 110 ALA A N 1
ATOM 899 C CA . ALA A 1 110 ? 17.877 -10.501 -12.541 1.00 88.94 110 ALA A CA 1
ATOM 900 C C . ALA A 1 110 ? 19.360 -10.329 -12.176 1.00 88.94 110 ALA A C 1
ATOM 902 O O . ALA A 1 110 ? 20.179 -11.169 -12.542 1.00 88.94 110 ALA A O 1
ATOM 903 N N . ARG A 1 111 ? 19.700 -9.303 -11.378 1.00 85.44 111 ARG A N 1
ATOM 904 C CA . ARG A 1 111 ? 21.071 -9.080 -10.873 1.00 85.44 111 ARG A CA 1
ATOM 905 C C . ARG A 1 111 ? 21.605 -10.235 -10.026 1.00 85.44 111 ARG A C 1
ATOM 907 O O . ARG A 1 111 ? 22.801 -10.490 -10.030 1.00 85.44 111 ARG A O 1
ATOM 914 N N . LYS A 1 112 ? 20.729 -10.946 -9.315 1.00 85.62 112 LYS A N 1
ATOM 915 C CA . LYS A 1 112 ? 21.083 -12.116 -8.496 1.00 85.62 112 LYS A CA 1
ATOM 916 C C . LYS A 1 112 ? 21.099 -13.428 -9.295 1.00 85.62 112 LYS A C 1
ATOM 918 O O . LYS A 1 112 ? 21.126 -14.494 -8.692 1.00 85.62 112 LYS A O 1
ATOM 923 N N . GLY A 1 113 ? 21.015 -13.369 -10.627 1.00 81.69 113 GLY A N 1
ATOM 924 C CA . GLY A 1 113 ? 20.911 -14.552 -11.488 1.00 81.69 113 GLY A CA 1
ATOM 925 C C . GLY A 1 113 ? 19.542 -15.245 -11.442 1.00 81.69 113 GLY A C 1
ATOM 926 O O . GLY A 1 113 ? 19.401 -16.353 -11.947 1.00 81.69 113 GLY A O 1
ATOM 927 N N . GLY A 1 114 ? 18.533 -14.613 -10.835 1.00 81.31 114 GLY A N 1
ATOM 928 C CA . GLY A 1 114 ? 17.159 -15.107 -10.774 1.00 81.31 114 GLY A CA 1
ATOM 929 C C . GLY A 1 114 ? 16.249 -14.515 -11.856 1.00 81.31 114 GLY A C 1
ATOM 930 O O . GLY A 1 114 ? 16.678 -13.747 -12.718 1.00 81.31 114 GLY A O 1
ATOM 931 N N . ASP A 1 115 ? 14.958 -14.854 -11.766 1.00 80.25 115 ASP A N 1
ATOM 932 C CA . ASP A 1 115 ? 13.898 -14.364 -12.666 1.00 80.25 115 ASP A CA 1
ATOM 933 C C . ASP A 1 115 ? 14.186 -14.636 -14.151 1.00 80.25 115 ASP A C 1
ATOM 935 O O . ASP A 1 115 ? 14.265 -13.734 -14.991 1.00 80.25 115 ASP A O 1
ATOM 939 N N . SER A 1 116 ? 14.404 -15.916 -14.454 1.00 75.75 116 SER A N 1
ATOM 940 C CA . SER A 1 116 ? 14.502 -16.441 -15.818 1.00 75.75 116 SER A CA 1
ATOM 941 C C . SER A 1 116 ? 13.143 -16.470 -16.527 1.00 75.75 116 SER A C 1
ATOM 943 O O . SER A 1 116 ? 13.103 -16.345 -17.749 1.00 75.75 116 SER A O 1
ATOM 945 N N . GLY A 1 117 ? 12.048 -16.583 -15.762 1.00 76.06 117 GLY A N 1
ATOM 946 C CA . GLY A 1 117 ? 10.661 -16.548 -16.244 1.00 76.06 117 GLY A CA 1
ATOM 947 C C . GLY A 1 117 ? 10.162 -15.155 -16.642 1.00 76.06 117 GLY A C 1
ATOM 948 O O . GLY A 1 117 ? 9.213 -15.048 -17.421 1.00 76.06 117 GLY A O 1
ATOM 949 N N . LYS A 1 118 ? 10.849 -14.092 -16.191 1.00 82.31 118 LYS A N 1
ATOM 950 C CA . LYS A 1 118 ? 10.556 -12.686 -16.518 1.00 82.31 118 LYS A CA 1
ATOM 951 C C . LYS A 1 118 ? 9.149 -12.273 -16.076 1.00 82.31 118 LYS A C 1
ATOM 953 O O . LYS A 1 118 ? 8.414 -11.615 -16.816 1.00 82.31 118 LYS A O 1
ATOM 958 N N . ASP A 1 119 ? 8.755 -12.730 -14.899 1.00 85.00 119 ASP A N 1
ATOM 959 C CA . ASP A 1 119 ? 7.399 -12.633 -14.353 1.00 85.00 119 ASP A CA 1
ATOM 960 C C . ASP A 1 119 ? 7.388 -12.268 -12.864 1.00 85.00 119 ASP A C 1
ATOM 962 O O . ASP A 1 119 ? 6.324 -12.128 -12.261 1.00 85.00 119 ASP A O 1
ATOM 966 N N . HIS A 1 120 ? 8.558 -12.087 -12.246 1.00 91.62 120 HIS A N 1
ATOM 967 C CA . HIS A 1 120 ? 8.607 -11.808 -10.818 1.00 91.62 120 HIS A CA 1
ATOM 968 C C . HIS A 1 120 ? 8.195 -10.377 -10.464 1.00 91.62 120 HIS A C 1
ATOM 970 O O . HIS A 1 120 ? 7.821 -10.166 -9.313 1.00 91.62 120 HIS A O 1
ATOM 976 N N . LEU A 1 121 ? 8.287 -9.398 -11.373 1.00 93.62 121 LEU A N 1
ATOM 977 C CA . LEU A 1 121 ? 7.908 -8.007 -11.101 1.00 93.62 121 LEU A CA 1
ATOM 978 C C . LEU A 1 121 ? 6.498 -7.714 -11.606 1.00 93.62 121 LEU A C 1
ATOM 980 O O . LEU A 1 121 ? 6.189 -7.952 -12.769 1.00 93.62 121 LEU A O 1
ATOM 984 N N . VAL A 1 122 ? 5.693 -7.103 -10.742 1.00 93.56 122 VAL A N 1
ATOM 985 C CA . VAL A 1 122 ? 4.396 -6.512 -11.063 1.00 93.56 122 VAL A CA 1
ATOM 986 C C . VAL A 1 122 ? 4.390 -5.045 -10.655 1.00 93.56 122 VAL A C 1
ATOM 988 O O . VAL A 1 122 ? 4.847 -4.697 -9.563 1.00 93.56 122 VAL A O 1
ATOM 991 N N . TYR A 1 123 ? 3.863 -4.177 -11.514 1.00 92.56 123 TYR A N 1
ATOM 992 C CA . TYR A 1 123 ? 3.727 -2.758 -11.206 1.00 92.56 123 TYR A CA 1
ATOM 993 C C . TYR A 1 123 ? 2.484 -2.123 -11.836 1.00 92.56 123 TYR A C 1
ATOM 995 O O . TYR A 1 123 ? 1.919 -2.650 -12.788 1.00 92.56 123 TYR A O 1
ATOM 1003 N N . THR A 1 124 ? 2.067 -0.975 -11.303 1.00 89.69 124 THR A N 1
ATOM 1004 C CA . THR A 1 124 ? 1.064 -0.094 -11.918 1.00 89.69 124 THR A CA 1
ATOM 1005 C C . THR A 1 124 ? 1.670 1.282 -12.151 1.00 89.69 124 THR A C 1
ATOM 1007 O O . THR A 1 124 ? 2.554 1.720 -11.406 1.00 89.69 124 THR A O 1
ATOM 1010 N N . LEU A 1 125 ? 1.167 2.004 -13.154 1.00 82.44 125 LEU A N 1
ATOM 1011 C CA . LEU A 1 125 ? 1.581 3.391 -13.393 1.00 82.44 125 LEU A CA 1
ATOM 1012 C C . LEU A 1 125 ? 1.202 4.312 -12.222 1.00 82.44 125 LEU A C 1
ATOM 1014 O O . LEU A 1 125 ? 1.902 5.288 -11.950 1.00 82.44 125 LEU A O 1
ATOM 1018 N N . GLU A 1 126 ? 0.159 3.954 -11.471 1.00 74.06 126 GLU A N 1
ATOM 1019 C CA . GLU A 1 126 ? -0.335 4.707 -10.318 1.00 74.06 126 GLU A CA 1
ATOM 1020 C C . GLU A 1 126 ? 0.597 4.648 -9.106 1.00 74.06 126 GLU A C 1
ATOM 1022 O O . GLU A 1 126 ? 0.682 5.604 -8.336 1.00 74.06 126 GLU A O 1
ATOM 1027 N N . GLY A 1 127 ? 1.354 3.568 -8.895 1.00 74.44 127 GLY A N 1
ATOM 1028 C CA . GLY A 1 127 ? 2.085 3.485 -7.631 1.00 74.44 127 GLY A CA 1
ATOM 1029 C C . GLY A 1 127 ? 2.687 2.156 -7.253 1.00 74.44 127 GLY A C 1
ATOM 1030 O O . GLY A 1 127 ? 3.698 2.139 -6.548 1.00 74.44 127 GLY A O 1
ATOM 1031 N N . VAL A 1 128 ? 2.043 1.065 -7.648 1.00 84.62 128 VAL A N 1
ATOM 1032 C CA . VAL A 1 128 ? 2.367 -0.251 -7.112 1.00 84.62 128 VAL A CA 1
ATOM 1033 C C . VAL A 1 128 ? 3.637 -0.752 -7.777 1.00 84.62 128 VAL A C 1
ATOM 1035 O O . VAL A 1 128 ? 3.756 -0.692 -8.991 1.00 84.62 128 VAL A O 1
ATOM 1038 N N . ILE A 1 129 ? 4.586 -1.240 -6.982 1.00 89.75 129 ILE A N 1
ATOM 1039 C CA . ILE A 1 129 ? 5.782 -1.948 -7.445 1.00 89.75 129 ILE A CA 1
ATOM 1040 C C . ILE A 1 129 ? 5.987 -3.112 -6.480 1.00 89.75 129 ILE A C 1
ATOM 1042 O O . ILE A 1 129 ? 6.193 -2.899 -5.283 1.00 89.75 129 ILE A O 1
ATOM 1046 N N . HIS A 1 130 ? 5.898 -4.340 -6.979 1.00 90.81 130 HIS A N 1
ATOM 1047 C CA . HIS A 1 130 ? 5.958 -5.547 -6.167 1.00 90.81 130 HIS A CA 1
ATOM 1048 C C . HIS A 1 130 ? 6.741 -6.655 -6.868 1.00 90.81 130 HIS A C 1
ATOM 1050 O O . HIS A 1 130 ? 6.602 -6.862 -8.067 1.00 90.81 130 HIS A O 1
ATOM 1056 N N . CYS A 1 131 ? 7.537 -7.399 -6.100 1.00 92.69 131 CYS A N 1
ATOM 1057 C CA . CYS A 1 131 ? 8.220 -8.590 -6.581 1.00 92.69 131 CYS A CA 1
ATOM 1058 C C . CYS A 1 131 ? 7.669 -9.838 -5.880 1.00 92.69 131 CYS A C 1
ATOM 1060 O O . CYS A 1 131 ? 7.784 -9.937 -4.657 1.00 92.69 131 CYS A O 1
ATOM 1062 N N . PHE A 1 132 ? 7.180 -10.824 -6.635 1.00 90.69 132 PHE A N 1
ATOM 1063 C CA . PHE A 1 132 ? 6.642 -12.084 -6.100 1.00 90.69 132 PHE A CA 1
ATOM 1064 C C . PHE A 1 132 ? 7.680 -12.941 -5.356 1.00 90.69 132 PHE A C 1
ATOM 1066 O O . PHE A 1 132 ? 7.318 -13.801 -4.557 1.00 90.69 132 PHE A O 1
ATOM 1073 N N . LYS A 1 133 ? 8.983 -12.702 -5.569 1.00 90.31 133 LYS A N 1
ATOM 1074 C CA . LYS A 1 133 ? 10.074 -13.331 -4.798 1.00 90.31 133 LYS A CA 1
ATOM 1075 C C . LYS A 1 133 ? 10.491 -12.545 -3.551 1.00 90.31 133 LYS A C 1
ATOM 1077 O O . LYS A 1 133 ? 11.469 -12.910 -2.906 1.00 90.31 133 LYS A O 1
ATOM 1082 N N . GLY A 1 134 ? 9.784 -11.467 -3.208 1.00 88.50 134 GLY A N 1
ATOM 1083 C CA . GLY A 1 134 ? 10.001 -10.729 -1.962 1.00 88.50 134 GLY A CA 1
ATOM 1084 C C . GLY A 1 134 ? 11.158 -9.728 -1.993 1.00 88.50 134 GLY A C 1
ATOM 1085 O O . GLY A 1 134 ? 11.691 -9.376 -0.942 1.00 88.50 134 GLY A O 1
ATOM 1086 N N . CYS A 1 135 ? 11.575 -9.244 -3.169 1.00 88.88 135 CYS A N 1
ATOM 1087 C CA . CYS A 1 135 ? 12.532 -8.136 -3.219 1.00 88.88 135 CYS A CA 1
ATOM 1088 C C . CYS A 1 135 ? 11.921 -6.874 -2.599 1.00 88.88 135 CYS A C 1
ATOM 1090 O O . CYS A 1 135 ? 10.781 -6.517 -2.893 1.00 88.88 135 CYS A O 1
ATOM 1092 N N . ASN A 1 136 ? 12.695 -6.181 -1.761 1.00 87.56 136 ASN A N 1
ATOM 1093 C CA . ASN A 1 136 ? 12.263 -4.900 -1.220 1.00 87.56 136 ASN A CA 1
ATOM 1094 C C . ASN A 1 136 ? 12.229 -3.832 -2.330 1.00 87.56 136 ASN A C 1
ATOM 1096 O O . ASN A 1 136 ? 12.973 -3.910 -3.309 1.00 87.56 136 ASN A O 1
ATOM 1100 N N . PHE A 1 137 ? 11.385 -2.817 -2.142 1.00 85.38 137 PHE A N 1
ATOM 1101 C CA . PHE A 1 137 ? 11.183 -1.736 -3.106 1.00 85.38 137 PHE A CA 1
ATOM 1102 C C . PHE A 1 137 ? 12.494 -1.050 -3.522 1.00 85.38 137 PHE A C 1
ATOM 1104 O O . PHE A 1 137 ? 12.741 -0.890 -4.714 1.00 85.38 137 PHE A O 1
ATOM 1111 N N . PHE A 1 138 ? 13.353 -0.692 -2.561 1.00 84.25 138 PHE A N 1
ATOM 1112 C CA . PHE A 1 138 ? 14.602 0.026 -2.837 1.00 84.25 138 PHE A CA 1
ATOM 1113 C C . PHE A 1 138 ? 15.540 -0.792 -3.728 1.00 84.25 138 PHE A C 1
ATOM 1115 O O . PHE A 1 138 ? 16.056 -0.271 -4.706 1.00 84.25 138 PHE A O 1
ATOM 1122 N N . SER A 1 139 ? 15.672 -2.094 -3.481 1.00 86.50 139 SER A N 1
ATOM 1123 C CA . SER A 1 139 ? 16.473 -2.988 -4.319 1.00 86.50 139 SER A CA 1
ATOM 1124 C C . SER A 1 139 ? 15.892 -3.179 -5.724 1.00 86.50 139 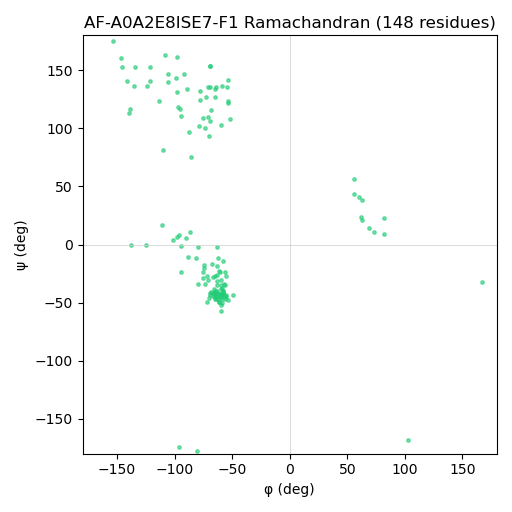SER A C 1
ATOM 1126 O O . SER A 1 139 ? 16.643 -3.465 -6.657 1.00 86.50 139 SER A O 1
ATOM 1128 N N . ILE A 1 140 ? 14.571 -3.053 -5.896 1.00 89.00 140 ILE A N 1
ATOM 1129 C CA . ILE A 1 140 ? 13.927 -3.096 -7.216 1.00 89.00 140 ILE A CA 1
ATOM 1130 C C . ILE A 1 140 ? 14.250 -1.816 -7.996 1.00 89.00 140 ILE A C 1
ATOM 1132 O O . ILE A 1 140 ? 14.692 -1.909 -9.141 1.00 89.00 140 ILE A O 1
ATOM 1136 N N . ILE A 1 141 ? 14.074 -0.642 -7.379 1.00 85.94 141 ILE A N 1
ATOM 1137 C CA . ILE A 1 141 ? 14.273 0.647 -8.058 1.00 85.94 141 ILE A CA 1
ATOM 1138 C C . ILE A 1 141 ? 15.749 1.008 -8.269 1.00 85.94 141 ILE A C 1
ATOM 1140 O O . ILE A 1 141 ? 16.082 1.639 -9.261 1.00 85.94 141 ILE A O 1
ATOM 1144 N N . GLU A 1 142 ? 16.655 0.545 -7.406 1.00 79.12 142 GLU A N 1
ATOM 1145 C CA . GLU A 1 142 ? 18.108 0.721 -7.553 1.00 79.12 142 GLU A CA 1
ATOM 1146 C C . GLU A 1 142 ? 18.681 -0.062 -8.747 1.00 79.12 142 GLU A C 1
ATOM 1148 O O . GLU A 1 142 ? 19.771 0.230 -9.227 1.00 79.12 142 GLU A O 1
ATOM 1153 N N . GLY A 1 143 ? 17.945 -1.044 -9.282 1.00 64.94 143 GLY A N 1
ATOM 1154 C CA . GLY A 1 143 ? 18.348 -1.771 -10.495 1.00 64.94 143 GLY A CA 1
ATOM 1155 C C . GLY A 1 143 ? 18.432 -0.907 -11.758 1.00 64.94 143 GLY A C 1
ATOM 1156 O O . GLY A 1 143 ? 18.819 -1.421 -12.800 1.00 64.94 143 GLY A O 1
ATOM 1157 N N . TYR A 1 144 ? 18.089 0.376 -11.635 1.00 59.53 144 TYR A N 1
ATOM 1158 C CA . TYR A 1 144 ? 18.203 1.448 -12.616 1.00 59.53 144 TYR A CA 1
ATOM 1159 C C . TYR A 1 144 ? 19.621 1.652 -13.185 1.00 59.53 144 TYR A C 1
ATOM 1161 O O . TYR A 1 144 ? 19.759 2.082 -14.326 1.00 59.53 144 TYR A O 1
ATOM 1169 N N . TYR A 1 145 ? 20.685 1.304 -12.454 1.00 51.66 145 TYR A N 1
ATOM 1170 C CA . TYR A 1 145 ? 22.056 1.532 -12.924 1.00 51.66 145 TYR A CA 1
ATOM 1171 C C . TYR A 1 145 ? 22.569 0.389 -13.817 1.00 51.66 145 TYR A C 1
ATOM 1173 O O . TYR A 1 145 ? 23.418 -0.406 -13.414 1.00 51.66 145 TYR A O 1
ATOM 1181 N N . LYS A 1 146 ? 22.109 0.326 -15.072 1.00 46.47 146 LYS A N 1
ATOM 1182 C CA . LYS A 1 146 ? 23.088 0.094 -16.142 1.00 46.47 146 LYS A CA 1
ATOM 1183 C C . LYS A 1 146 ? 23.730 1.459 -16.358 1.00 46.47 146 LYS A C 1
ATOM 1185 O O . LYS A 1 146 ? 23.097 2.334 -16.936 1.00 46.47 146 LYS A O 1
ATOM 1190 N N . GLU A 1 147 ? 24.935 1.671 -15.827 1.00 40.69 147 GLU A N 1
ATOM 1191 C CA . GLU A 1 147 ? 25.761 2.789 -16.281 1.00 40.69 147 GLU A CA 1
ATOM 1192 C C . GLU A 1 147 ? 25.843 2.682 -17.804 1.00 40.69 147 GLU A C 1
ATOM 1194 O O . GLU A 1 147 ? 26.464 1.760 -18.342 1.00 40.69 147 GLU A O 1
ATOM 1199 N N . VAL A 1 148 ? 25.160 3.582 -18.509 1.00 40.25 148 VAL A N 1
ATOM 1200 C CA . VAL A 1 148 ? 25.439 3.799 -19.920 1.00 40.25 148 VAL A CA 1
ATOM 1201 C C . VAL A 1 148 ? 26.805 4.465 -19.919 1.00 40.25 148 VAL A C 1
ATOM 1203 O O . VAL A 1 148 ? 26.920 5.666 -19.686 1.00 40.25 148 VAL A O 1
ATOM 1206 N N . LYS A 1 149 ? 27.858 3.653 -20.050 1.00 33.53 149 LYS A N 1
ATOM 1207 C CA . LYS A 1 149 ? 29.188 4.152 -20.379 1.00 33.53 149 LYS A CA 1
ATOM 1208 C C . LYS A 1 149 ? 29.052 4.848 -21.732 1.00 33.53 149 LYS A C 1
ATOM 1210 O O . LYS A 1 149 ? 28.894 4.161 -22.740 1.00 33.53 149 LYS A O 1
ATOM 1215 N N . ASN A 1 150 ? 29.021 6.179 -21.716 1.00 35.66 150 ASN A N 1
ATOM 1216 C CA . ASN A 1 150 ? 29.386 6.970 -22.887 1.00 35.66 150 ASN A CA 1
ATOM 1217 C C . ASN A 1 150 ? 30.880 6.794 -23.153 1.00 35.66 150 ASN A C 1
ATOM 1219 O O . ASN A 1 150 ? 31.642 6.735 -22.159 1.00 35.66 150 ASN A O 1
#

Mean predicted aligned error: 10.11 Å

Nearest PDB structures (foldseek):
  5of3-assembly1_B  TM=5.322E-01  e=1.216E-01  Saccharolobus solfataricus P2
  4bv0-assembly1_A  TM=3.068E-01  e=8.084E+00  Rattus norvegicus

Radius of gyration: 19.82 Å; Cα contacts (8 Å, |Δi|>4): 167; chains: 1; bounding box: 49×30×58 Å

Foldseek 3Di:
DPPDWDKDAPVVLCVLCVVVVVPCCSDPVNFDDDPRIGTQDDPVSVVVVVQSCCCRPPVDHPVSSVVVVVVVVVVCVVVVQDPVLLVVPFAPWDDDDPVQKIFAAQLLQVVVVHDPVGGQWIDHPVDDTGGVVDDDPVSRRVSSDPPPPD

pLDDT: mean 84.58, std 11.96, range [33.53, 96.81]

Sequence (150 aa):
MRMKVPKMPVRDYFDLVRELRTDPRFHLSNQDLVGGFVRFRSEERLRLLTEILDFHNYGMTPPSTIKKKANMSKKMKDLGFNREAWVSSLEAVRGPDSNNFYQARCPSCARKGGDSGKDHLVYTLEGVIHCFKGCNFFSIIEGYYKEVKN

Solvent-accessible surface area (backbone atoms only — not comparable to full-atom values): 8792 Å² total; per-residue (Å²): 133,84,78,78,69,52,67,41,49,52,67,60,50,52,64,60,37,59,88,45,55,86,34,64,86,60,31,72,91,68,49,52,74,58,94,68,23,38,49,35,82,47,72,71,39,44,52,49,49,50,43,45,48,42,26,63,78,70,64,45,73,46,68,69,52,54,51,49,53,50,51,51,54,48,52,38,58,77,67,66,64,50,64,70,60,47,61,70,68,50,48,68,69,44,71,65,48,101,82,53,40,29,34,16,32,31,46,43,40,43,76,70,77,38,56,88,82,33,60,39,17,39,34,34,93,88,70,50,70,47,36,82,83,66,60,54,63,67,55,42,63,61,48,64,71,69,77,78,80,125